Protein AF-A0A2V1B9N5-F1 (afdb_monomer)

Foldseek 3Di:
DLDPPDPDDVLVVVVVVLVPPVVVDVDDQLAAEQEDEESSLLVLLVLCLDQVSVVRHQAYEYELYQNDAPDDPPLPLVPGDDRRRHVDDHHYDYHYDCPDPPRHPVSRDDSD

Solvent-accessible surface area (backbone atoms only — not comparable to full-atom values): 6709 Å² total; per-residue (Å²): 89,45,60,93,89,66,92,64,61,52,56,59,55,51,51,51,48,71,62,49,50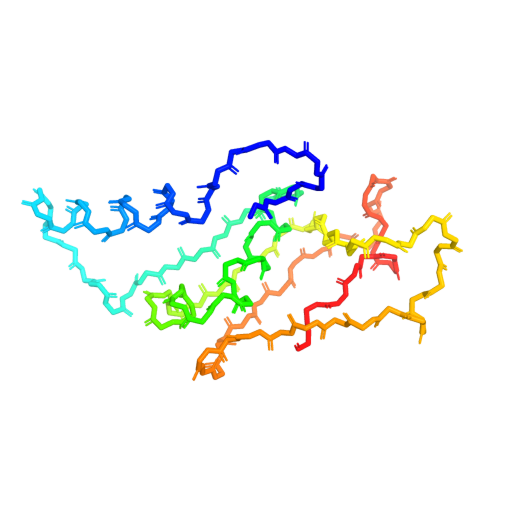,59,78,79,40,99,62,66,69,80,73,32,74,42,67,26,54,34,52,42,6,13,27,33,50,46,42,50,30,28,46,66,46,26,72,54,39,52,35,36,38,26,28,52,36,42,52,80,68,91,90,62,95,74,81,54,75,91,76,60,85,81,82,69,44,38,69,52,94,63,55,71,50,80,45,70,56,81,87,32,87,87,62,42,54,92,71,44,57,81,92,123

Sequence (112 aa):
QGIPGADRNDILFTQDILTSLPTTYALDTTRIFATGISRGGGFCGALACDPLMSTKIAAFVPVSGAFYVKNDTKCRPETINITFKAARQVPVIKIHGGEHHTIDYEREGRIR

pLDDT: mean 85.72, std 13.94, range [48.16, 98.06]

Secondary structure (DSSP, 8-state):
--STT----HHHHHHHHHHHHHHHS---TTS-EEEEETHHHHHHHHHHTSTTHHHH-SEEEEES-----TT-SS--GGG-------SS---B--B--TT-SSS-TTTSPP--

Mean predicted aligned error: 5.81 Å

Radius of gyration: 14.69 Å; Cα contacts (8 Å, |Δi|>4): 179; chains: 1; bounding box: 41×27×36 Å

Structure (mmCIF, N/CA/C/O backbone):
data_AF-A0A2V1B9N5-F1
#
_entry.id   AF-A0A2V1B9N5-F1
#
loop_
_atom_site.group_PDB
_atom_site.id
_atom_site.type_symbol
_atom_site.label_atom_id
_atom_site.label_alt_id
_atom_site.label_comp_id
_atom_site.label_asym_id
_atom_site.label_entity_id
_atom_site.label_seq_id
_atom_site.pdbx_PDB_ins_code
_atom_site.Cartn_x
_atom_site.Cartn_y
_atom_site.Cartn_z
_atom_site.occupancy
_atom_site.B_iso_or_equiv
_atom_site.auth_seq_id
_atom_site.auth_comp_id
_atom_site.auth_asym_id
_atom_site.auth_atom_id
_atom_site.pdbx_PDB_model_num
ATOM 1 N N . GLN A 1 1 ? 8.133 5.831 0.543 1.00 59.53 1 GLN A N 1
ATOM 2 C CA . GLN A 1 1 ? 8.050 6.508 -0.767 1.00 59.53 1 GLN A CA 1
ATOM 3 C C . GLN A 1 1 ? 7.955 5.463 -1.857 1.00 59.53 1 GLN A C 1
ATOM 5 O O . GLN A 1 1 ? 8.513 4.384 -1.680 1.00 59.53 1 GLN A O 1
ATOM 10 N N . GLY A 1 2 ? 7.277 5.776 -2.958 1.00 56.88 2 GLY A N 1
ATOM 11 C CA . GLY A 1 2 ? 7.133 4.862 -4.095 1.00 56.88 2 GLY A CA 1
ATOM 12 C C . GLY A 1 2 ? 8.227 4.967 -5.163 1.00 56.88 2 GLY A C 1
ATOM 13 O O . GLY A 1 2 ? 8.203 4.160 -6.075 1.00 56.88 2 GLY A O 1
ATOM 14 N N . ILE A 1 3 ? 9.154 5.936 -5.098 1.00 65.12 3 ILE A N 1
ATOM 15 C CA . ILE A 1 3 ? 10.197 6.177 -6.119 1.00 65.12 3 ILE A CA 1
ATOM 16 C C . ILE A 1 3 ? 11.557 6.414 -5.430 1.00 65.12 3 ILE A C 1
ATOM 18 O O . ILE A 1 3 ? 11.616 7.211 -4.492 1.00 65.12 3 ILE A O 1
ATOM 22 N N . PRO A 1 4 ? 12.665 5.784 -5.867 1.00 63.00 4 PRO A N 1
ATOM 23 C CA . PRO A 1 4 ? 14.001 6.086 -5.349 1.00 63.00 4 PRO A CA 1
ATOM 24 C C . PRO A 1 4 ? 14.448 7.525 -5.668 1.00 63.00 4 PRO A C 1
ATOM 26 O O . PRO A 1 4 ? 14.381 7.951 -6.816 1.00 63.00 4 PRO A O 1
ATOM 29 N N . GLY A 1 5 ? 14.957 8.254 -4.668 1.00 65.56 5 GLY A N 1
ATOM 30 C CA . GLY A 1 5 ? 15.571 9.580 -4.851 1.00 65.56 5 GLY A CA 1
ATOM 31 C C . GLY A 1 5 ? 14.641 10.786 -4.669 1.00 65.56 5 GLY A C 1
ATOM 32 O O . GLY A 1 5 ? 15.110 11.914 -4.777 1.00 65.56 5 GLY A O 1
ATOM 33 N N . ALA A 1 6 ? 13.357 10.579 -4.363 1.00 68.50 6 ALA A N 1
ATOM 34 C CA . ALA A 1 6 ? 12.471 11.666 -3.948 1.00 68.50 6 ALA A CA 1
ATOM 35 C C . ALA A 1 6 ? 12.730 12.065 -2.473 1.00 68.50 6 ALA A C 1
ATOM 37 O O . ALA A 1 6 ? 13.120 11.237 -1.649 1.00 68.50 6 ALA A O 1
ATOM 38 N N . ASP A 1 7 ? 12.525 13.339 -2.117 1.00 75.75 7 ASP A N 1
ATOM 39 C CA . ASP A 1 7 ? 12.711 13.829 -0.734 1.00 75.75 7 ASP A CA 1
ATOM 40 C C . ASP A 1 7 ? 11.437 13.737 0.132 1.00 75.75 7 ASP A C 1
ATOM 42 O O . ASP A 1 7 ? 11.476 13.946 1.343 1.00 75.75 7 ASP A O 1
ATOM 46 N N . ARG A 1 8 ? 10.300 13.388 -0.480 1.00 82.00 8 ARG A N 1
ATOM 47 C CA . ARG A 1 8 ? 8.971 13.491 0.137 1.00 82.00 8 ARG A CA 1
ATOM 48 C C . ARG A 1 8 ? 8.591 12.224 0.873 1.00 82.00 8 ARG A C 1
ATOM 50 O O . ARG A 1 8 ? 8.685 11.144 0.310 1.00 82.00 8 ARG A O 1
ATOM 57 N N . ASN A 1 9 ? 8.088 12.313 2.101 1.00 89.44 9 ASN A N 1
ATOM 58 C CA . ASN A 1 9 ? 7.663 11.129 2.851 1.00 89.44 9 ASN A CA 1
ATOM 59 C C . ASN A 1 9 ? 6.195 10.744 2.576 1.00 89.44 9 ASN A C 1
ATOM 61 O O . ASN A 1 9 ? 5.307 11.026 3.377 1.00 89.44 9 ASN A O 1
ATOM 65 N N . ASP A 1 10 ? 5.947 10.050 1.460 1.00 91.94 10 ASP A N 1
ATOM 66 C CA . ASP A 1 10 ? 4.584 9.637 1.068 1.00 91.94 10 ASP A CA 1
ATOM 67 C C . ASP A 1 10 ? 3.909 8.680 2.073 1.00 91.94 10 ASP A C 1
ATOM 69 O O . ASP A 1 10 ? 2.682 8.635 2.159 1.00 91.94 10 ASP A O 1
ATOM 73 N N . ILE A 1 11 ? 4.695 7.908 2.841 1.00 93.00 11 ILE A N 1
ATOM 74 C CA . ILE A 1 11 ? 4.159 6.991 3.863 1.00 93.00 11 ILE A CA 1
ATOM 75 C C . ILE A 1 11 ? 3.572 7.804 5.016 1.00 93.00 11 ILE A C 1
ATOM 77 O O . ILE A 1 11 ? 2.428 7.566 5.396 1.00 93.00 11 ILE A O 1
ATOM 81 N N . LEU A 1 12 ? 4.320 8.794 5.517 1.00 94.31 12 LEU A N 1
ATOM 82 C CA . LEU A 1 12 ? 3.836 9.699 6.561 1.00 94.31 12 LEU A CA 1
ATOM 83 C C . LEU A 1 12 ? 2.601 10.474 6.091 1.00 94.31 12 LEU A C 1
ATOM 85 O O . LEU A 1 12 ? 1.597 10.504 6.788 1.00 94.31 12 LEU A O 1
ATOM 89 N N . PHE A 1 13 ? 2.624 11.005 4.869 1.00 95.62 13 PHE A N 1
ATOM 90 C CA . PHE A 1 13 ? 1.460 11.693 4.313 1.00 95.62 13 PHE A CA 1
ATOM 91 C C . PHE A 1 13 ? 0.210 10.793 4.264 1.00 95.62 13 PHE A C 1
ATOM 93 O O . PHE A 1 13 ? -0.879 11.199 4.665 1.00 95.62 13 PHE A O 1
ATOM 100 N N . THR A 1 14 ? 0.365 9.540 3.825 1.00 96.81 14 THR A N 1
ATOM 101 C CA . THR A 1 14 ? -0.738 8.565 3.802 1.00 96.81 14 THR A CA 1
ATOM 102 C C . THR A 1 14 ? -1.223 8.245 5.216 1.00 96.81 14 THR A C 1
ATOM 104 O O . THR A 1 14 ? -2.426 8.183 5.464 1.00 96.81 14 THR A O 1
ATOM 107 N N . GLN A 1 15 ? -0.300 8.086 6.165 1.00 96.56 15 GLN A N 1
ATOM 108 C CA . GLN A 1 15 ? -0.620 7.895 7.575 1.00 96.56 15 GLN A CA 1
ATOM 109 C C . GLN A 1 15 ? -1.452 9.052 8.141 1.00 96.56 15 GLN A C 1
ATOM 111 O O . GLN A 1 15 ? -2.412 8.801 8.877 1.00 96.56 15 GLN A O 1
ATOM 116 N N . ASP A 1 16 ? -1.091 10.289 7.817 1.00 97.38 16 ASP A N 1
ATOM 117 C CA . ASP A 1 16 ? -1.777 11.490 8.292 1.00 97.38 16 ASP A CA 1
ATOM 118 C C . ASP A 1 16 ? -3.198 11.574 7.720 1.00 97.38 16 ASP A C 1
ATOM 120 O O . ASP A 1 16 ? -4.144 11.898 8.441 1.00 97.38 16 ASP A O 1
ATOM 124 N N . ILE A 1 17 ? -3.397 11.169 6.462 1.00 97.00 17 ILE A N 1
ATOM 125 C CA . ILE A 1 17 ? -4.737 11.021 5.873 1.00 97.00 17 ILE A CA 1
ATOM 126 C C . ILE A 1 17 ? -5.553 9.966 6.631 1.00 97.00 17 ILE A C 1
ATOM 128 O O . ILE A 1 17 ? -6.671 10.250 7.060 1.00 97.00 17 ILE A O 1
ATOM 132 N N . LEU A 1 18 ? -5.002 8.766 6.850 1.00 96.88 18 LEU A N 1
ATOM 133 C CA . LEU A 1 18 ? -5.709 7.691 7.566 1.00 96.88 18 LEU A CA 1
ATOM 134 C C . LEU A 1 18 ? -6.024 8.050 9.026 1.00 96.88 18 LEU A C 1
ATOM 136 O O . LEU A 1 18 ? -6.929 7.471 9.618 1.00 96.88 18 LEU A O 1
ATOM 140 N N . THR A 1 19 ? -5.280 8.993 9.604 1.00 96.25 19 THR A N 1
ATOM 141 C CA . THR A 1 19 ? -5.499 9.489 10.968 1.00 96.25 19 THR A CA 1
ATOM 142 C C . THR A 1 19 ? -6.513 10.634 11.001 1.00 96.25 19 THR A C 1
ATOM 144 O O . THR A 1 19 ? -7.295 10.724 11.943 1.00 96.25 19 THR A O 1
ATOM 147 N N . SER A 1 20 ? -6.533 11.493 9.979 1.00 97.56 20 SER A N 1
ATOM 148 C CA . SER A 1 20 ? -7.411 12.668 9.930 1.00 97.56 20 SER A CA 1
ATOM 149 C C . SER A 1 20 ? -8.821 12.358 9.430 1.00 97.56 20 SER A 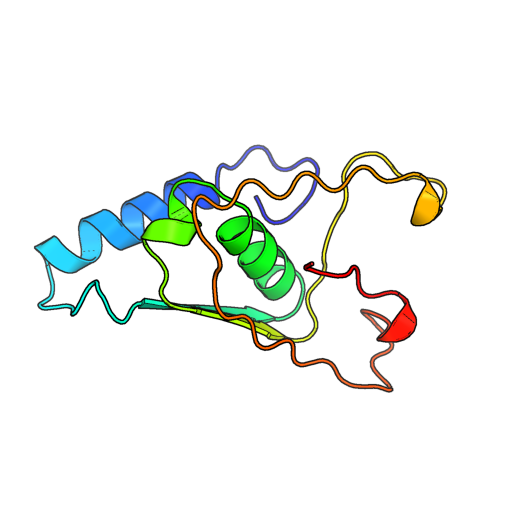C 1
ATOM 151 O O . SER A 1 20 ? -9.783 12.875 9.987 1.00 97.56 20 SER A O 1
ATOM 153 N N . LEU A 1 21 ? -8.998 11.491 8.429 1.00 97.00 21 LEU A N 1
ATOM 154 C CA . LEU A 1 21 ? -10.332 11.221 7.878 1.00 97.00 21 LEU A CA 1
ATOM 155 C C . LEU A 1 21 ? -11.348 10.700 8.916 1.00 97.00 21 LEU A C 1
ATOM 157 O O . LEU A 1 21 ? -12.478 11.192 8.898 1.00 97.00 21 LEU A O 1
ATOM 161 N N . PRO A 1 22 ? -10.994 9.793 9.852 1.00 96.12 22 PRO A N 1
ATOM 162 C CA . PRO A 1 22 ? -11.930 9.326 10.878 1.00 96.12 22 PRO A CA 1
ATOM 163 C C . PRO A 1 22 ? -12.393 10.407 11.866 1.00 96.12 22 PRO A C 1
ATOM 165 O O . PRO A 1 22 ? -13.392 10.209 12.550 1.00 96.12 22 PRO A O 1
ATOM 168 N N . THR A 1 23 ? -11.692 11.545 11.970 1.00 96.69 23 THR A N 1
ATOM 169 C CA . THR A 1 23 ? -12.131 12.661 12.832 1.00 96.69 23 THR A CA 1
ATOM 170 C C . THR A 1 23 ? -13.233 13.494 12.181 1.00 96.69 23 THR A C 1
ATOM 172 O O . THR A 1 23 ? -13.955 14.207 12.871 1.00 96.69 23 THR A O 1
ATOM 175 N N . THR A 1 24 ? -13.361 13.402 10.854 1.00 97.56 24 THR A N 1
ATOM 176 C CA . THR A 1 24 ? -14.323 14.168 10.049 1.00 97.56 24 THR A CA 1
ATOM 177 C C . THR A 1 24 ? -15.474 13.292 9.552 1.00 97.56 24 THR A C 1
ATOM 179 O O . THR A 1 24 ? -16.602 13.760 9.424 1.00 97.56 24 THR A O 1
ATOM 182 N N . TYR A 1 25 ? -15.204 12.013 9.288 1.00 97.12 25 TYR A N 1
ATOM 183 C CA . TYR A 1 25 ? -16.150 11.066 8.709 1.00 97.12 25 TYR A CA 1
ATOM 184 C C . TYR A 1 25 ? -16.246 9.797 9.555 1.00 97.12 25 TYR A C 1
ATOM 186 O O . TYR A 1 25 ? -15.246 9.298 10.067 1.00 97.12 25 TYR A O 1
ATOM 194 N N . ALA A 1 26 ? -17.446 9.219 9.639 1.00 96.88 26 ALA A N 1
ATOM 195 C CA . ALA A 1 26 ? -17.649 7.910 10.249 1.00 96.88 26 ALA A CA 1
ATOM 196 C C . ALA A 1 26 ? -17.127 6.810 9.309 1.00 96.88 26 ALA A C 1
ATOM 198 O O . ALA A 1 26 ? -17.837 6.339 8.421 1.00 96.88 26 ALA A O 1
ATOM 199 N N . LEU A 1 27 ? -15.862 6.430 9.487 1.00 96.31 27 LEU A N 1
ATOM 200 C CA . LEU A 1 27 ? -15.204 5.374 8.724 1.00 96.31 27 LEU A CA 1
ATOM 201 C C . LEU A 1 27 ? -15.004 4.133 9.587 1.00 96.31 27 LEU A C 1
ATOM 203 O O . LEU A 1 27 ? -14.593 4.219 10.742 1.00 96.31 27 LEU A O 1
ATOM 207 N N . ASP A 1 28 ? -15.220 2.966 8.990 1.00 97.12 28 ASP A N 1
ATOM 208 C CA . ASP A 1 28 ? -14.787 1.709 9.582 1.00 97.12 28 ASP A CA 1
ATOM 209 C C . ASP A 1 28 ? -13.289 1.520 9.323 1.00 97.12 28 ASP A C 1
ATOM 211 O O . ASP A 1 28 ? -12.863 1.096 8.245 1.00 97.12 28 ASP A O 1
ATOM 215 N N . THR A 1 29 ? -12.478 1.852 10.324 1.00 96.00 29 THR A N 1
ATOM 216 C CA . THR A 1 29 ? -11.014 1.787 10.234 1.00 96.00 29 THR A CA 1
ATOM 217 C C . THR A 1 29 ? -10.478 0.360 10.122 1.00 96.00 29 THR A C 1
ATOM 219 O O . THR A 1 29 ? -9.315 0.177 9.775 1.00 96.00 29 THR A O 1
ATOM 222 N N . THR A 1 30 ? -11.315 -0.660 10.338 1.00 95.94 30 THR A N 1
ATOM 223 C CA . THR A 1 30 ? -10.944 -2.067 10.129 1.00 95.94 30 THR A CA 1
ATOM 224 C C . THR A 1 30 ? -11.070 -2.505 8.667 1.00 95.94 30 THR A C 1
ATOM 226 O O . THR A 1 30 ? -10.562 -3.562 8.292 1.00 95.94 30 THR A O 1
ATOM 229 N N . ARG A 1 31 ? -11.708 -1.689 7.814 1.00 96.38 31 ARG A N 1
ATOM 230 C CA . ARG A 1 31 ? -11.986 -1.978 6.396 1.00 96.38 31 ARG A CA 1
ATOM 231 C C . ARG A 1 31 ? -11.343 -0.963 5.448 1.00 96.38 31 ARG A C 1
ATOM 233 O O . ARG A 1 31 ? -11.971 -0.474 4.513 1.00 96.38 31 ARG A O 1
ATOM 240 N N . ILE A 1 32 ? -10.067 -0.663 5.678 1.00 97.81 32 ILE A N 1
ATOM 241 C CA . ILE A 1 32 ? -9.258 0.199 4.805 1.00 97.81 32 ILE A CA 1
ATOM 242 C C . ILE A 1 32 ? -8.480 -0.666 3.808 1.00 97.81 32 ILE A C 1
ATOM 244 O O . ILE A 1 32 ? -7.784 -1.595 4.204 1.00 97.81 32 ILE A O 1
ATOM 248 N N . PHE A 1 33 ? -8.543 -0.336 2.519 1.00 97.81 33 PHE A N 1
ATOM 249 C CA . PHE A 1 33 ? -7.855 -1.061 1.446 1.00 97.81 33 PHE A CA 1
ATOM 250 C C . PHE A 1 33 ? -6.963 -0.110 0.650 1.00 97.81 33 PHE A C 1
ATOM 252 O O . PHE A 1 33 ? -7.320 1.052 0.461 1.00 97.81 33 PHE A O 1
ATOM 259 N N . ALA A 1 34 ? -5.824 -0.598 0.158 1.00 98.06 34 ALA A N 1
ATOM 260 C CA . ALA A 1 34 ? -4.916 0.193 -0.673 1.00 98.06 34 ALA A CA 1
ATOM 261 C C . ALA A 1 34 ? -4.754 -0.425 -2.064 1.00 98.06 34 ALA A C 1
ATOM 263 O O . ALA A 1 34 ? -4.466 -1.612 -2.203 1.00 98.06 34 ALA A O 1
ATOM 264 N N . THR A 1 35 ? -4.912 0.391 -3.102 1.00 98.06 35 THR A N 1
ATOM 265 C CA . THR A 1 35 ? -4.690 0.009 -4.500 1.00 98.06 35 THR A CA 1
ATOM 266 C C . THR A 1 35 ? -4.035 1.156 -5.260 1.00 98.06 35 THR A C 1
ATOM 268 O O . THR A 1 35 ? -4.084 2.313 -4.840 1.00 98.06 35 THR A O 1
ATOM 271 N N . GLY A 1 36 ? -3.396 0.834 -6.378 1.00 96.38 36 GLY A N 1
ATOM 272 C CA . GLY A 1 36 ? -2.748 1.808 -7.235 1.00 96.38 36 GLY A CA 1
ATOM 273 C C . GLY A 1 36 ? -2.147 1.149 -8.465 1.00 96.38 36 GLY A C 1
ATOM 274 O O . GLY A 1 36 ? -1.815 -0.037 -8.441 1.00 96.38 36 GLY A O 1
ATOM 275 N N . ILE A 1 37 ? -1.991 1.939 -9.529 1.00 94.12 37 ILE A N 1
ATOM 276 C CA . ILE A 1 37 ? -1.411 1.494 -10.797 1.00 94.12 37 ILE A CA 1
ATOM 277 C C . ILE A 1 37 ? 0.032 1.976 -10.960 1.00 94.12 37 ILE A C 1
ATOM 279 O O . ILE A 1 37 ? 0.370 3.070 -10.498 1.00 94.12 37 ILE A O 1
ATOM 283 N N . SER A 1 38 ? 0.894 1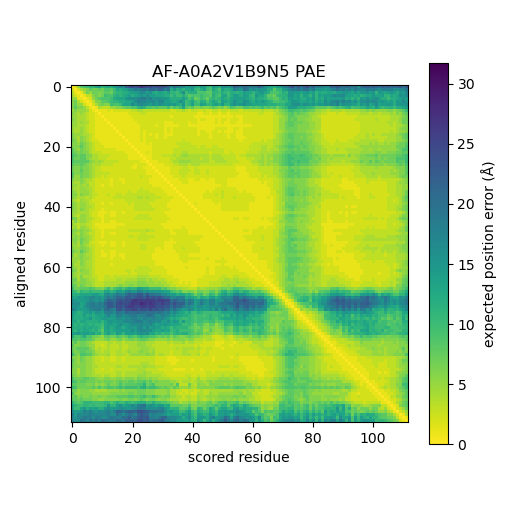.205 -11.632 1.00 92.62 38 SER A N 1
ATOM 284 C CA . SER A 1 38 ? 2.259 1.640 -11.968 1.00 92.62 38 SER A CA 1
ATOM 285 C C . SER A 1 38 ? 3.033 2.033 -10.703 1.00 92.62 38 SER A C 1
ATOM 287 O O . SER A 1 38 ? 3.126 1.248 -9.757 1.00 92.62 38 SER A O 1
ATOM 289 N N . ARG A 1 39 ? 3.550 3.260 -10.614 1.00 90.25 39 ARG A N 1
ATOM 290 C CA . ARG A 1 39 ? 4.209 3.785 -9.404 1.00 90.25 39 ARG A CA 1
ATOM 291 C C . ARG A 1 39 ? 3.312 3.759 -8.166 1.00 90.25 39 ARG A C 1
ATOM 293 O 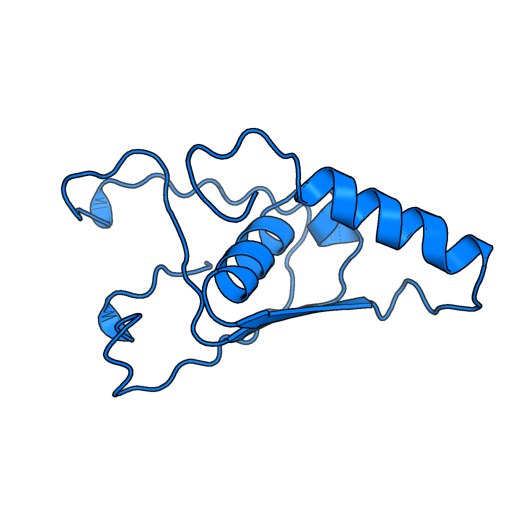O . ARG A 1 39 ? 3.810 3.533 -7.070 1.00 90.25 39 ARG A O 1
ATOM 300 N N . GLY A 1 40 ? 2.000 3.926 -8.332 1.00 93.06 40 GLY A N 1
ATOM 301 C CA . GLY A 1 40 ? 1.028 3.763 -7.250 1.00 93.06 40 GLY A CA 1
ATOM 302 C C . GLY A 1 40 ? 0.901 2.309 -6.786 1.00 93.06 40 GLY A C 1
ATOM 303 O O . GLY A 1 40 ? 0.754 2.058 -5.594 1.00 93.06 40 GLY A O 1
ATOM 304 N N . GLY A 1 41 ? 1.033 1.341 -7.699 1.00 93.19 41 GLY A N 1
ATOM 305 C CA . GLY A 1 41 ? 1.100 -0.083 -7.353 1.00 93.19 41 GLY A CA 1
ATOM 306 C C . GLY A 1 41 ? 2.391 -0.423 -6.606 1.00 93.19 41 GLY A C 1
ATOM 307 O O . GLY A 1 41 ? 2.359 -1.098 -5.579 1.00 93.19 41 GLY A O 1
ATOM 308 N N . GLY A 1 42 ? 3.515 0.150 -7.044 1.00 90.44 42 GLY A N 1
ATOM 309 C CA . GLY A 1 42 ? 4.779 0.104 -6.305 1.00 90.44 42 GLY A CA 1
ATOM 310 C C . 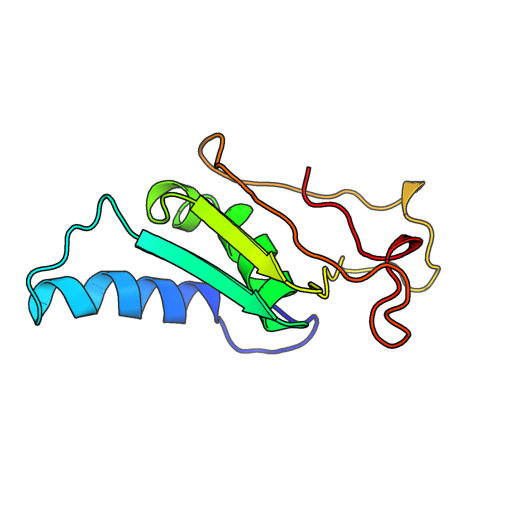GLY A 1 42 ? 4.656 0.690 -4.897 1.00 90.44 42 GLY A C 1
ATOM 311 O O . GLY A 1 42 ? 5.111 0.095 -3.921 1.00 90.44 42 GLY A O 1
ATOM 312 N N . PHE A 1 43 ? 3.966 1.826 -4.773 1.00 92.62 43 PHE A N 1
ATOM 313 C CA . PHE A 1 43 ? 3.696 2.455 -3.485 1.00 92.62 43 PHE A CA 1
ATOM 314 C C . PHE A 1 43 ? 2.776 1.613 -2.588 1.00 92.62 43 PHE A C 1
ATOM 316 O O . PHE A 1 43 ? 3.029 1.534 -1.390 1.00 92.62 43 PHE A O 1
ATOM 323 N N . CYS A 1 44 ? 1.789 0.900 -3.145 1.00 94.50 44 CYS A N 1
ATOM 324 C CA . CYS A 1 44 ? 1.017 -0.094 -2.387 1.00 94.50 44 CYS A CA 1
ATOM 325 C C . CYS A 1 44 ? 1.920 -1.183 -1.802 1.00 94.50 44 CYS A C 1
ATOM 327 O O . CYS A 1 44 ? 1.743 -1.557 -0.646 1.00 94.50 44 CYS A O 1
ATOM 329 N N . GLY A 1 45 ? 2.918 -1.644 -2.562 1.00 91.38 45 GLY A N 1
ATOM 330 C CA . GLY A 1 45 ? 3.955 -2.538 -2.045 1.00 91.38 45 GLY A CA 1
ATOM 331 C C . GLY A 1 45 ? 4.730 -1.913 -0.884 1.00 91.38 45 GLY A C 1
ATOM 332 O O . GLY A 1 45 ? 4.880 -2.539 0.156 1.00 91.38 45 GLY A O 1
ATOM 333 N N . ALA A 1 46 ? 5.154 -0.652 -1.010 1.00 90.81 46 ALA A N 1
ATOM 334 C CA . ALA A 1 46 ? 5.855 0.054 0.065 1.00 90.81 46 ALA A CA 1
ATOM 335 C C . ALA A 1 46 ? 5.010 0.197 1.347 1.00 90.81 46 ALA A C 1
ATOM 337 O O . ALA A 1 46 ? 5.543 0.026 2.440 1.00 90.81 46 ALA A O 1
ATOM 338 N N . LEU A 1 47 ? 3.707 0.475 1.222 1.00 94.31 47 LEU A N 1
ATOM 339 C CA . LEU A 1 47 ? 2.774 0.510 2.354 1.00 94.31 47 LEU A CA 1
ATOM 340 C C . LEU A 1 47 ? 2.588 -0.883 2.976 1.00 94.31 47 LEU A C 1
ATOM 342 O O . LEU A 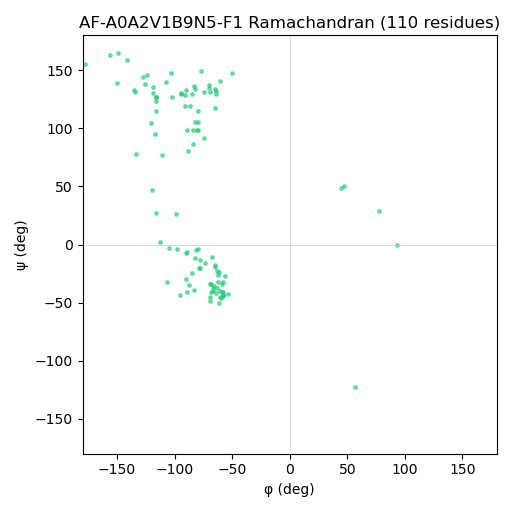1 47 ? 2.549 -1.002 4.197 1.00 94.31 47 LEU A O 1
ATOM 346 N N . ALA A 1 48 ? 2.513 -1.938 2.161 1.00 94.06 48 ALA A N 1
ATOM 347 C CA . ALA A 1 48 ? 2.414 -3.311 2.654 1.00 94.06 48 ALA A CA 1
ATOM 348 C C . ALA A 1 48 ? 3.661 -3.730 3.449 1.00 94.06 48 ALA A C 1
ATOM 350 O O . ALA A 1 48 ? 3.533 -4.407 4.465 1.00 94.06 48 ALA A O 1
ATOM 351 N N . CYS A 1 49 ? 4.850 -3.293 3.021 1.00 91.12 49 CYS A N 1
ATOM 352 C CA . CYS A 1 49 ? 6.123 -3.557 3.693 1.00 91.12 49 CYS A CA 1
ATOM 353 C C . CYS A 1 49 ? 6.336 -2.750 4.982 1.00 91.12 49 CYS A C 1
ATOM 355 O O . CYS A 1 49 ? 7.277 -3.052 5.717 1.00 91.12 49 CYS A O 1
ATOM 357 N N . ASP A 1 50 ? 5.570 -1.685 5.220 1.00 92.94 50 ASP A N 1
ATOM 358 C CA . ASP A 1 50 ? 5.806 -0.769 6.335 1.00 92.94 50 ASP A CA 1
ATOM 359 C C . ASP A 1 50 ? 5.201 -1.318 7.646 1.00 92.94 50 ASP A C 1
ATOM 361 O O . ASP A 1 50 ? 4.050 -1.777 7.659 1.00 92.94 50 ASP A O 1
ATOM 365 N N . PRO A 1 51 ? 5.943 -1.286 8.771 1.00 94.75 51 PRO A N 1
ATOM 366 C CA . PRO A 1 51 ? 5.500 -1.883 10.031 1.00 94.75 51 PRO A CA 1
ATOM 367 C C . PRO A 1 51 ? 4.231 -1.245 10.591 1.00 94.75 51 PRO A C 1
ATOM 369 O O . PRO A 1 51 ? 3.435 -1.938 11.215 1.00 94.75 51 PRO A O 1
ATOM 372 N N . LEU A 1 52 ? 4.009 0.052 10.373 1.00 95.50 52 LEU A N 1
ATOM 373 C CA . LEU A 1 52 ? 2.820 0.728 10.878 1.00 95.50 52 LEU A CA 1
ATOM 374 C C . LEU A 1 52 ? 1.670 0.656 9.875 1.00 95.50 52 LEU A C 1
ATOM 376 O O . LEU A 1 52 ? 0.527 0.442 10.265 1.00 95.50 52 LEU A O 1
ATOM 380 N N . MET A 1 53 ? 1.932 0.819 8.581 1.00 96.56 53 MET A N 1
ATOM 381 C CA . MET A 1 53 ? 0.860 0.790 7.579 1.00 96.56 53 MET A CA 1
ATOM 382 C C . MET A 1 53 ? 0.266 -0.609 7.411 1.00 96.56 53 MET A C 1
ATOM 384 O O . MET A 1 53 ? -0.947 -0.735 7.240 1.00 96.56 53 MET A O 1
ATOM 388 N N . SER A 1 54 ? 1.073 -1.663 7.554 1.00 96.44 54 SER A N 1
ATOM 389 C CA . SER A 1 54 ? 0.586 -3.051 7.541 1.00 96.44 54 SER A CA 1
ATOM 390 C C . SER A 1 54 ? -0.409 -3.367 8.665 1.00 96.44 54 SER A C 1
ATOM 392 O O . SER A 1 54 ? -1.235 -4.266 8.505 1.00 96.44 54 SER A O 1
ATOM 394 N N . THR A 1 55 ? -0.405 -2.627 9.781 1.00 96.38 55 THR A N 1
ATOM 395 C CA . THR A 1 55 ? -1.424 -2.781 10.839 1.00 96.38 55 THR A CA 1
ATOM 396 C C . THR A 1 55 ? -2.689 -1.969 10.576 1.00 96.38 55 THR A C 1
ATOM 398 O O . THR A 1 55 ? -3.753 -2.352 11.053 1.00 96.38 55 THR A O 1
ATOM 401 N N . LYS A 1 56 ? -2.597 -0.884 9.797 1.00 96.81 56 LYS A N 1
ATOM 402 C CA . LYS A 1 56 ? -3.719 0.024 9.504 1.00 96.81 56 LYS A CA 1
ATOM 403 C C . LYS A 1 56 ? -4.528 -0.360 8.267 1.00 96.81 56 LYS A C 1
ATOM 405 O O . LYS A 1 56 ? -5.708 -0.040 8.191 1.00 96.81 56 LYS A O 1
ATOM 410 N N . ILE A 1 57 ? -3.902 -1.000 7.283 1.00 97.94 57 ILE A N 1
ATOM 411 C CA . ILE A 1 57 ? -4.540 -1.352 6.010 1.00 97.94 57 ILE A CA 1
ATOM 412 C C . ILE A 1 57 ? -4.891 -2.838 6.034 1.00 97.94 57 ILE A C 1
ATOM 414 O O . ILE A 1 57 ? -4.039 -3.684 6.311 1.00 97.94 57 ILE A O 1
ATOM 418 N N . ALA A 1 58 ? -6.151 -3.158 5.749 1.00 97.88 58 ALA A N 1
ATOM 419 C CA . ALA A 1 58 ? -6.697 -4.504 5.802 1.00 97.88 58 ALA A CA 1
ATOM 420 C C . ALA A 1 58 ? -6.125 -5.401 4.697 1.00 97.88 58 ALA A C 1
ATOM 422 O O . ALA A 1 58 ? -5.717 -6.520 5.008 1.00 97.88 58 ALA A O 1
ATOM 423 N N . ALA A 1 59 ? -6.054 -4.909 3.451 1.00 97.75 59 ALA A N 1
ATOM 424 C CA . ALA A 1 59 ? -5.485 -5.619 2.301 1.00 97.75 59 ALA A CA 1
ATOM 425 C C . ALA A 1 59 ? -4.996 -4.672 1.186 1.00 97.75 59 ALA A C 1
ATOM 427 O O . ALA A 1 59 ? -5.382 -3.500 1.125 1.00 97.75 59 ALA A O 1
ATOM 428 N N . PHE A 1 60 ? -4.161 -5.206 0.288 1.00 97.62 60 PHE A N 1
ATOM 429 C CA . PHE A 1 60 ? -3.479 -4.453 -0.768 1.00 97.62 60 PHE A CA 1
ATOM 430 C C . PHE A 1 60 ? -3.729 -5.054 -2.155 1.00 97.62 60 PHE A C 1
ATOM 432 O O . PHE A 1 60 ? -3.664 -6.270 -2.333 1.00 97.62 60 PHE A O 1
ATOM 439 N N . VAL A 1 61 ? -3.967 -4.203 -3.154 1.00 97.38 61 VAL A N 1
ATOM 440 C CA . VAL A 1 61 ? -4.207 -4.619 -4.544 1.00 97.38 61 VAL A CA 1
ATOM 441 C C . VAL A 1 61 ? -3.385 -3.766 -5.516 1.00 97.38 61 VAL A C 1
ATOM 443 O O . VAL A 1 61 ? -3.913 -2.821 -6.106 1.00 97.38 61 VAL A O 1
ATOM 446 N N . PRO A 1 62 ? -2.075 -4.013 -5.669 1.00 95.56 62 PRO A N 1
ATOM 447 C CA . PRO A 1 62 ? -1.285 -3.337 -6.691 1.00 95.56 62 PRO A CA 1
ATOM 448 C C . PRO A 1 62 ? -1.670 -3.810 -8.100 1.00 95.56 62 PRO A C 1
ATOM 450 O O . PRO A 1 62 ? -1.819 -5.008 -8.353 1.00 95.56 62 PRO A O 1
ATOM 453 N N . VAL A 1 63 ? -1.772 -2.858 -9.028 1.00 95.88 63 VAL A N 1
ATOM 454 C CA . VAL A 1 63 ? -2.060 -3.100 -10.446 1.00 95.88 63 VAL A CA 1
ATOM 455 C C . VAL A 1 63 ? -0.865 -2.650 -11.281 1.00 95.88 63 VAL A C 1
ATOM 457 O O . VAL A 1 63 ? -0.447 -1.498 -11.195 1.00 95.88 63 VAL A O 1
ATOM 460 N N . SER A 1 64 ? -0.289 -3.536 -12.085 1.00 93.69 64 SER A N 1
ATOM 461 C CA . SER A 1 64 ? 0.884 -3.243 -12.920 1.00 93.69 64 SER A CA 1
ATOM 462 C C . SER A 1 64 ? 1.981 -2.465 -12.172 1.00 93.69 64 SER A C 1
ATOM 464 O O . SER A 1 64 ? 2.406 -1.400 -12.617 1.00 93.69 64 SER A O 1
ATOM 466 N N . GLY A 1 65 ? 2.346 -2.918 -10.971 1.00 90.38 65 GLY A N 1
ATOM 467 C CA . GLY A 1 65 ? 3.100 -2.153 -9.984 1.00 90.38 65 GLY A CA 1
ATOM 468 C C . GLY A 1 65 ? 4.584 -2.004 -10.319 1.00 90.38 65 GLY A C 1
ATOM 469 O O . GLY A 1 65 ? 5.288 -2.972 -10.576 1.00 90.38 65 GLY A O 1
ATOM 470 N N . ALA A 1 66 ? 5.108 -0.782 -10.240 1.00 87.38 66 ALA A N 1
ATOM 471 C CA . ALA A 1 66 ? 6.541 -0.527 -10.372 1.00 87.38 66 ALA A CA 1
ATOM 472 C C . ALA A 1 66 ? 7.248 -0.737 -9.020 1.00 87.38 66 ALA A C 1
ATOM 474 O O . ALA A 1 66 ? 7.413 0.201 -8.239 1.00 87.38 66 ALA A O 1
ATOM 475 N N . PHE A 1 67 ? 7.638 -1.976 -8.714 1.00 84.06 67 PHE A N 1
ATOM 476 C CA . PHE A 1 67 ? 8.348 -2.303 -7.473 1.00 84.06 67 PHE A CA 1
ATOM 477 C C . PHE A 1 67 ? 9.836 -1.978 -7.587 1.00 84.06 67 PHE A C 1
ATOM 479 O O . PHE A 1 67 ? 10.619 -2.748 -8.140 1.00 84.06 67 PHE A O 1
ATOM 486 N N . TYR A 1 68 ? 10.230 -0.824 -7.053 1.00 74.62 68 TYR A N 1
ATOM 487 C CA . TYR A 1 68 ? 11.627 -0.409 -7.042 1.00 74.62 68 TYR A CA 1
ATOM 488 C C . TYR A 1 68 ? 12.386 -1.025 -5.872 1.00 74.62 68 TYR A C 1
ATOM 490 O O . TYR A 1 68 ? 11.941 -0.979 -4.725 1.00 74.62 68 TYR A O 1
ATOM 498 N N . VAL A 1 69 ? 13.589 -1.508 -6.156 1.00 68.19 69 VAL A N 1
ATOM 499 C CA . VAL A 1 69 ? 14.551 -1.959 -5.152 1.00 68.19 69 VAL A CA 1
ATOM 500 C C . VAL A 1 69 ? 15.776 -1.060 -5.222 1.00 68.19 69 VAL A C 1
ATOM 502 O O . VAL A 1 69 ? 16.315 -0.785 -6.292 1.00 68.19 69 VAL A O 1
ATOM 505 N N . LYS A 1 70 ? 16.157 -0.500 -4.072 1.00 60.16 70 LYS A N 1
ATOM 506 C CA . LYS A 1 70 ? 17.251 0.468 -3.979 1.00 60.16 70 LYS A CA 1
ATOM 507 C C . LYS A 1 70 ? 18.576 -0.265 -4.240 1.00 60.16 70 LYS A C 1
ATOM 509 O O . LYS A 1 70 ? 18.808 -1.304 -3.635 1.00 60.16 70 LYS A O 1
ATOM 514 N N . ASN A 1 71 ? 19.444 0.321 -5.068 1.00 54.75 71 ASN A N 1
ATOM 515 C CA . ASN A 1 71 ? 20.837 -0.093 -5.317 1.00 54.75 71 ASN A CA 1
ATOM 516 C C . ASN A 1 71 ? 21.116 -1.297 -6.234 1.00 54.75 71 ASN A C 1
ATOM 518 O O . ASN A 1 71 ? 22.187 -1.886 -6.111 1.00 54.75 71 ASN A O 1
ATOM 522 N N . ASP A 1 72 ? 20.271 -1.609 -7.215 1.00 54.69 72 ASP A N 1
ATOM 523 C CA . ASP A 1 72 ? 20.702 -2.521 -8.282 1.00 54.69 72 ASP A CA 1
ATOM 524 C C . ASP A 1 72 ? 20.710 -1.838 -9.653 1.00 54.69 72 ASP A C 1
ATOM 526 O O . ASP A 1 72 ? 19.698 -1.746 -10.342 1.00 54.69 72 ASP A O 1
ATOM 530 N N . THR A 1 73 ? 21.879 -1.332 -10.049 1.00 52.44 73 THR A N 1
ATOM 531 C CA . THR A 1 73 ? 22.137 -0.845 -11.414 1.00 52.44 73 THR A CA 1
ATOM 532 C C . THR A 1 73 ? 22.430 -1.978 -12.400 1.00 52.44 73 THR A C 1
ATOM 534 O O . THR A 1 73 ? 22.622 -1.711 -13.584 1.00 52.44 73 THR A O 1
ATOM 537 N N . LYS A 1 74 ? 22.494 -3.236 -11.942 1.00 57.69 74 LYS A N 1
ATOM 538 C CA . LYS A 1 74 ? 22.912 -4.397 -12.738 1.00 57.69 74 LYS A CA 1
ATOM 539 C C . LYS A 1 74 ? 21.789 -5.404 -13.016 1.00 57.69 74 LYS A C 1
ATOM 541 O O . LYS A 1 74 ? 22.078 -6.389 -13.691 1.00 57.69 74 LYS A O 1
ATOM 546 N N . CYS A 1 75 ? 20.548 -5.158 -12.578 1.00 60.22 75 CYS A N 1
ATOM 547 C CA . CYS A 1 75 ? 19.394 -6.052 -12.774 1.00 60.22 75 CYS A CA 1
ATOM 548 C C . CYS A 1 75 ? 19.715 -7.520 -12.427 1.00 60.22 75 CYS A C 1
ATOM 550 O O . CYS A 1 75 ? 19.478 -8.425 -13.226 1.00 60.22 75 CYS A O 1
ATOM 552 N N . ARG A 1 76 ? 20.282 -7.743 -11.243 1.00 67.50 76 ARG A N 1
ATOM 553 C CA . ARG A 1 76 ? 20.631 -9.043 -10.661 1.00 67.50 76 ARG A CA 1
ATOM 554 C C . ARG A 1 76 ? 19.724 -9.326 -9.461 1.00 67.50 76 ARG A C 1
ATOM 556 O O . ARG A 1 76 ? 20.157 -9.154 -8.315 1.00 67.50 76 ARG A O 1
ATOM 563 N N . PRO A 1 77 ? 18.464 -9.735 -9.694 1.00 64.19 77 PRO A N 1
ATOM 564 C CA . PRO A 1 77 ? 17.464 -9.908 -8.640 1.00 64.19 77 PRO A CA 1
ATOM 565 C C . PRO A 1 77 ? 17.905 -10.864 -7.522 1.00 64.19 77 PRO A C 1
ATOM 567 O O . PRO A 1 77 ? 17.494 -10.692 -6.378 1.00 64.19 77 PRO A O 1
ATOM 570 N N . GLU A 1 78 ? 18.784 -11.824 -7.813 1.00 69.31 78 GLU A N 1
ATOM 571 C CA . GLU A 1 78 ? 19.384 -12.746 -6.844 1.00 69.31 78 GLU A CA 1
ATOM 572 C C . GLU A 1 78 ? 20.288 -12.068 -5.802 1.00 69.31 78 GLU A C 1
ATOM 574 O O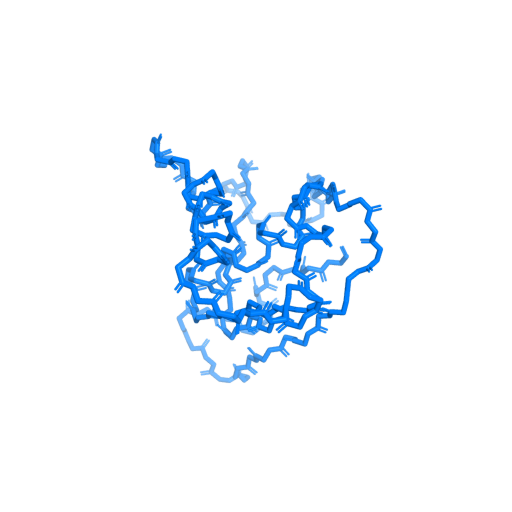 . GLU A 1 78 ? 20.552 -12.641 -4.748 1.00 69.31 78 GLU A O 1
ATOM 579 N N . THR A 1 79 ? 20.757 -10.850 -6.075 1.00 69.00 79 THR A N 1
ATOM 580 C CA . THR A 1 79 ? 21.664 -10.096 -5.192 1.00 69.00 79 THR A CA 1
ATOM 581 C C . THR A 1 79 ? 20.946 -9.074 -4.311 1.00 69.00 79 THR A C 1
ATOM 583 O O . THR A 1 79 ? 21.570 -8.433 -3.464 1.00 69.00 79 THR A O 1
ATOM 586 N N . ILE A 1 80 ? 19.632 -8.914 -4.488 1.00 68.88 80 ILE A N 1
ATOM 587 C CA . ILE A 1 80 ? 18.855 -7.870 -3.828 1.00 68.88 80 ILE A CA 1
ATOM 588 C C . ILE A 1 80 ? 18.303 -8.383 -2.498 1.00 68.88 80 ILE A C 1
ATOM 590 O O . ILE A 1 80 ? 17.487 -9.303 -2.454 1.00 68.88 80 ILE A O 1
ATOM 594 N N . ASN A 1 81 ? 18.689 -7.731 -1.401 1.00 68.88 81 ASN A N 1
ATOM 595 C CA . ASN A 1 81 ? 18.100 -8.003 -0.095 1.00 68.88 81 ASN A CA 1
ATOM 596 C C . ASN A 1 81 ? 16.793 -7.211 0.071 1.00 68.88 81 ASN A C 1
ATOM 598 O O . ASN A 1 81 ? 16.803 -6.016 0.378 1.00 68.88 81 ASN A O 1
ATOM 602 N N . ILE A 1 82 ? 15.658 -7.871 -0.163 1.00 69.12 82 ILE A N 1
ATOM 603 C CA . ILE A 1 82 ? 14.333 -7.278 0.037 1.00 69.12 82 ILE A CA 1
ATOM 604 C C . ILE A 1 82 ? 14.010 -7.329 1.530 1.00 69.12 82 ILE A C 1
ATOM 606 O O . ILE A 1 82 ? 13.694 -8.381 2.077 1.00 69.12 82 ILE A O 1
ATOM 610 N N . THR A 1 83 ? 14.079 -6.183 2.206 1.00 68.75 83 THR A N 1
ATOM 611 C CA . THR A 1 83 ? 13.654 -6.092 3.607 1.00 68.75 83 THR A CA 1
ATOM 612 C C . THR A 1 83 ? 12.168 -5.752 3.675 1.00 68.75 83 THR A C 1
ATOM 614 O O . THR A 1 83 ? 11.783 -4.589 3.562 1.00 68.75 83 THR A O 1
ATOM 617 N N . PHE A 1 84 ? 11.337 -6.773 3.873 1.00 80.56 84 PHE A N 1
ATOM 618 C CA . PHE A 1 84 ? 9.914 -6.626 4.170 1.00 80.56 84 PHE A C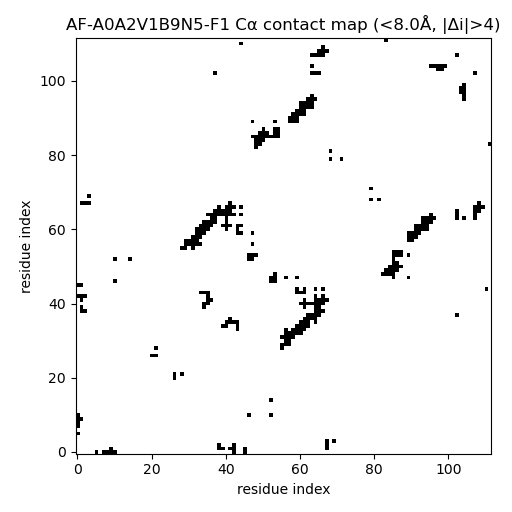A 1
ATOM 619 C C . PHE A 1 84 ? 9.739 -6.461 5.685 1.00 80.56 84 PHE A C 1
ATOM 621 O O . PHE A 1 84 ? 10.157 -7.329 6.448 1.00 80.56 84 PHE A O 1
ATOM 628 N N . LYS A 1 85 ? 9.180 -5.335 6.143 1.00 88.19 85 LYS A N 1
ATOM 629 C CA . LYS A 1 85 ? 9.067 -5.001 7.576 1.00 88.19 85 LYS A CA 1
ATOM 630 C C . LYS A 1 85 ? 7.620 -4.914 8.056 1.00 88.19 85 LYS A C 1
ATOM 632 O O . LYS A 1 85 ? 7.347 -4.194 9.011 1.00 88.19 85 LYS A O 1
ATOM 637 N N . ALA A 1 86 ? 6.693 -5.624 7.418 1.00 91.38 86 ALA A N 1
ATOM 638 C CA . ALA A 1 86 ? 5.316 -5.643 7.891 1.00 91.38 86 ALA A CA 1
ATOM 639 C C . ALA A 1 86 ? 5.240 -6.200 9.319 1.00 91.38 86 ALA A C 1
ATOM 641 O O . ALA A 1 86 ? 5.912 -7.176 9.653 1.00 91.38 86 ALA A O 1
ATOM 642 N N . ALA A 1 87 ? 4.383 -5.611 10.150 1.00 95.12 87 ALA A N 1
ATOM 643 C CA . ALA A 1 87 ? 4.157 -6.079 11.515 1.00 95.12 87 ALA A CA 1
ATOM 644 C C . ALA A 1 87 ? 3.250 -7.321 11.577 1.00 95.12 87 ALA A C 1
ATOM 646 O O . ALA A 1 87 ? 3.155 -7.965 12.619 1.00 95.12 87 ALA A O 1
ATOM 647 N N . ARG A 1 88 ? 2.568 -7.658 10.475 1.00 93.75 88 ARG A N 1
ATOM 648 C CA . ARG A 1 88 ? 1.707 -8.839 10.348 1.00 93.75 88 ARG A CA 1
ATOM 649 C C . ARG A 1 88 ? 1.690 -9.356 8.914 1.00 93.75 88 ARG A C 1
ATOM 651 O O . ARG A 1 88 ? 2.013 -8.623 7.982 1.00 93.75 88 ARG A O 1
ATOM 658 N N . GLN A 1 89 ? 1.213 -10.586 8.731 1.00 92.12 89 GLN A N 1
ATOM 659 C CA . GLN A 1 89 ? 0.813 -11.060 7.408 1.00 92.12 89 GLN A CA 1
ATOM 660 C C . GLN A 1 89 ? -0.373 -10.230 6.902 1.00 92.12 89 GLN A C 1
ATOM 662 O O . GLN A 1 89 ? -1.369 -10.043 7.612 1.00 92.12 89 GLN A O 1
ATOM 667 N N . VAL A 1 90 ? -0.253 -9.720 5.677 1.00 91.50 90 VAL A N 1
ATOM 668 C CA . VAL A 1 90 ? -1.272 -8.898 5.018 1.00 91.50 90 VAL A CA 1
ATOM 669 C C . VAL A 1 90 ? -1.755 -9.592 3.741 1.00 91.50 90 VAL A C 1
ATOM 671 O O . VAL A 1 90 ? -0.930 -10.103 2.985 1.00 91.50 90 VAL A O 1
ATOM 674 N N . PRO A 1 91 ? -3.070 -9.632 3.468 1.00 96.19 91 PRO A N 1
ATOM 675 C CA . PRO A 1 91 ? -3.584 -10.105 2.190 1.00 96.19 91 PRO A CA 1
ATOM 676 C C . PRO A 1 91 ? -3.157 -9.182 1.044 1.00 96.19 91 PRO A C 1
ATOM 678 O O . PRO A 1 91 ? -3.296 -7.957 1.134 1.00 96.19 91 PRO A O 1
ATOM 681 N N . VAL A 1 92 ? -2.681 -9.780 -0.048 1.00 94.88 92 VAL A N 1
ATOM 682 C CA . VAL A 1 92 ? -2.270 -9.066 -1.262 1.00 94.88 92 VAL A CA 1
ATOM 683 C C . VAL A 1 92 ? -2.829 -9.775 -2.495 1.00 94.88 92 VAL A C 1
ATOM 685 O O . VAL A 1 92 ? -2.657 -10.982 -2.643 1.00 94.88 92 VAL A O 1
ATOM 688 N N . ILE A 1 93 ? -3.453 -9.020 -3.402 1.00 95.94 93 ILE A N 1
ATOM 689 C CA . ILE A 1 93 ? -3.822 -9.485 -4.747 1.00 95.94 93 ILE A CA 1
ATOM 690 C C . ILE A 1 93 ? -3.048 -8.651 -5.762 1.00 95.94 93 ILE A C 1
ATOM 692 O O . ILE A 1 93 ? -3.274 -7.452 -5.878 1.00 95.94 93 ILE A O 1
ATOM 696 N N . LYS A 1 94 ? -2.143 -9.271 -6.520 1.00 93.06 94 LYS A N 1
ATOM 697 C CA . LYS A 1 94 ? -1.410 -8.584 -7.589 1.00 93.06 94 LYS A CA 1
ATOM 698 C C . LYS A 1 94 ? -2.111 -8.798 -8.925 1.00 93.06 94 LYS A C 1
ATOM 700 O O . LYS A 1 94 ? -2.374 -9.938 -9.299 1.00 93.06 94 LYS A O 1
ATOM 705 N N . ILE A 1 95 ? -2.364 -7.713 -9.650 1.00 94.75 95 ILE A N 1
ATOM 706 C CA . ILE A 1 95 ? -2.959 -7.750 -10.989 1.00 94.75 95 ILE A CA 1
ATOM 707 C C . ILE A 1 95 ? -1.937 -7.204 -11.981 1.00 94.75 95 ILE A C 1
ATOM 709 O O . ILE A 1 95 ? -1.424 -6.105 -11.789 1.00 94.75 95 ILE A O 1
ATOM 713 N N . HIS A 1 96 ? -1.642 -7.954 -13.040 1.00 93.88 96 HIS A N 1
ATOM 714 C CA . HIS A 1 96 ? -0.686 -7.538 -14.063 1.00 93.88 96 HIS A CA 1
ATOM 715 C C . HIS A 1 96 ? -1.053 -8.138 -15.424 1.00 93.88 96 HIS A C 1
ATOM 717 O O . HIS A 1 96 ? -1.457 -9.298 -15.492 1.00 93.88 96 HIS A O 1
ATOM 723 N N . GLY A 1 97 ? -0.929 -7.356 -16.499 1.00 93.31 97 GLY A N 1
ATOM 724 C CA . GLY A 1 97 ? -1.200 -7.822 -17.864 1.00 93.31 97 GLY A CA 1
ATOM 725 C C . GLY A 1 97 ? 0.010 -8.519 -18.490 1.00 93.31 97 GLY A C 1
ATOM 726 O O . GLY A 1 97 ? 1.088 -7.942 -18.506 1.00 93.31 97 GLY A O 1
ATOM 727 N N . GLY A 1 98 ? -0.165 -9.723 -19.041 1.00 90.56 98 GLY A N 1
ATOM 728 C CA . GLY A 1 98 ? 0.946 -10.510 -19.606 1.00 90.56 98 GLY A CA 1
ATOM 729 C C . GLY A 1 98 ? 1.710 -9.818 -20.746 1.00 90.56 98 GLY A C 1
ATOM 730 O O . GLY A 1 98 ? 2.925 -9.927 -20.815 1.00 90.56 98 GLY A O 1
ATOM 731 N N . GLU A 1 99 ? 1.018 -9.028 -21.573 1.00 92.06 99 GLU A N 1
ATOM 732 C CA . GLU A 1 99 ? 1.593 -8.307 -22.727 1.00 92.06 99 GLU A CA 1
ATOM 733 C C . GLU A 1 99 ? 1.910 -6.829 -22.416 1.00 92.06 99 GLU A C 1
ATOM 735 O O . GLU A 1 99 ? 1.858 -5.952 -23.277 1.00 92.06 99 GLU A O 1
ATOM 740 N N . HIS A 1 100 ? 2.170 -6.492 -21.152 1.00 85.00 100 HIS A N 1
ATOM 741 C CA . HIS A 1 100 ? 2.377 -5.103 -20.753 1.0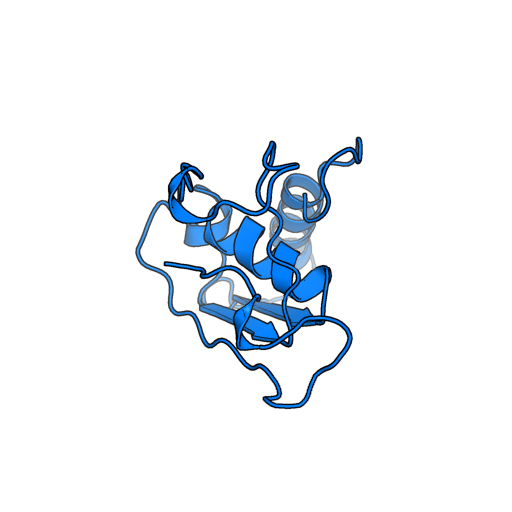0 85.00 100 HIS A CA 1
ATOM 742 C C . HIS A 1 100 ? 3.823 -4.644 -21.037 1.00 85.00 100 HIS A C 1
ATOM 744 O O . HIS A 1 100 ? 4.761 -4.976 -20.321 1.00 85.00 100 HIS A O 1
ATOM 750 N N . HIS A 1 101 ? 4.022 -3.832 -22.079 1.00 86.31 101 HIS A N 1
ATOM 751 C CA . HIS A 1 101 ? 5.367 -3.459 -22.557 1.00 86.31 101 HIS A CA 1
ATOM 752 C C . HIS A 1 101 ? 6.067 -2.328 -21.774 1.00 86.31 101 HIS A C 1
ATOM 754 O O . HIS A 1 101 ? 7.215 -2.003 -22.065 1.00 86.31 101 HIS A O 1
ATOM 760 N N . THR A 1 102 ? 5.403 -1.690 -20.801 1.00 86.44 102 THR A N 1
ATOM 761 C CA . THR A 1 102 ? 6.011 -0.606 -19.993 1.00 86.44 102 THR A CA 1
ATOM 762 C C . THR A 1 102 ? 6.591 -1.108 -18.671 1.00 86.44 102 THR A C 1
ATOM 764 O O . THR A 1 102 ? 7.683 -0.719 -18.273 1.00 86.44 102 THR A O 1
ATOM 767 N N . ILE A 1 103 ? 5.847 -1.971 -17.989 1.00 83.81 103 ILE A N 1
ATOM 768 C CA . ILE A 1 103 ? 6.287 -2.756 -16.833 1.00 83.81 103 ILE A CA 1
ATOM 769 C C . ILE A 1 103 ? 6.098 -4.200 -17.271 1.00 83.81 103 ILE A C 1
ATOM 771 O O . ILE A 1 103 ? 4.960 -4.622 -17.405 1.00 83.81 103 ILE A O 1
ATOM 775 N N . ASP A 1 104 ? 7.182 -4.890 -17.593 1.00 84.44 104 ASP A N 1
ATOM 776 C CA . ASP A 1 104 ? 7.142 -6.260 -18.111 1.00 84.44 104 ASP A CA 1
ATOM 777 C C . ASP A 1 104 ? 6.680 -7.225 -17.004 1.00 84.44 104 ASP A C 1
ATOM 779 O O . ASP A 1 104 ? 7.212 -7.178 -15.891 1.00 84.44 104 ASP A O 1
ATOM 783 N N . TYR A 1 105 ? 5.704 -8.087 -17.307 1.00 83.25 105 TYR A N 1
ATOM 784 C CA . TYR A 1 105 ? 5.127 -9.056 -16.369 1.00 83.25 105 TYR A CA 1
ATOM 785 C C . TYR A 1 105 ? 6.195 -9.941 -15.710 1.00 83.25 105 TYR A C 1
ATOM 787 O O . TYR A 1 105 ? 6.163 -10.157 -14.497 1.00 83.25 105 TYR A O 1
ATOM 795 N N . GLU A 1 106 ? 7.176 -10.405 -16.489 1.00 79.81 106 GLU A N 1
ATOM 796 C CA . GLU A 1 106 ? 8.231 -11.309 -16.011 1.00 79.81 106 GLU A CA 1
ATOM 797 C C . GLU A 1 106 ? 9.320 -10.576 -15.220 1.00 79.81 106 GLU A C 1
ATOM 799 O O . GLU A 1 106 ? 10.062 -11.176 -14.439 1.00 79.81 106 GLU A O 1
ATOM 804 N N . ARG A 1 107 ? 9.418 -9.255 -15.403 1.00 69.75 107 ARG A N 1
ATOM 805 C CA . ARG A 1 107 ? 10.416 -8.405 -14.736 1.00 69.75 107 ARG A CA 1
ATOM 806 C C . ARG A 1 107 ? 9.827 -7.566 -13.611 1.00 69.75 107 ARG A C 1
ATOM 808 O O . ARG A 1 107 ? 10.566 -6.853 -12.932 1.00 69.75 107 ARG A O 1
ATOM 815 N N . GLU A 1 108 ? 8.519 -7.636 -13.397 1.00 70.88 108 GLU A N 1
ATOM 816 C CA . GLU A 1 108 ? 7.863 -6.989 -12.276 1.00 70.88 108 GLU A CA 1
ATOM 817 C C . GLU A 1 108 ? 8.362 -7.628 -10.969 1.00 70.88 108 GLU A C 1
ATOM 819 O O . GLU A 1 108 ? 8.168 -8.820 -10.714 1.00 70.88 108 GLU A O 1
ATOM 824 N N . GLY A 1 109 ? 9.017 -6.826 -10.121 1.00 64.31 109 GLY A N 1
ATOM 825 C CA . GLY A 1 109 ? 9.502 -7.270 -8.814 1.00 64.31 109 GLY A CA 1
ATOM 826 C C . GLY A 1 109 ? 8.412 -7.974 -7.993 1.00 64.31 109 GLY A C 1
ATOM 827 O O . GLY A 1 109 ? 7.220 -7.678 -8.098 1.00 64.31 109 GLY A O 1
ATOM 828 N N . ARG A 1 110 ? 8.804 -8.948 -7.165 1.00 60.19 110 ARG A N 1
ATOM 829 C CA . ARG A 1 110 ? 7.857 -9.716 -6.344 1.00 60.19 110 ARG A CA 1
ATOM 830 C C . ARG A 1 110 ? 7.674 -9.066 -4.973 1.00 60.19 110 ARG A C 1
ATOM 832 O O . ARG A 1 110 ? 8.654 -8.856 -4.266 1.00 60.19 110 ARG A O 1
ATOM 839 N N . ILE A 1 111 ? 6.422 -8.838 -4.576 1.00 54.41 111 ILE A N 1
ATOM 840 C CA . ILE A 1 111 ? 6.054 -8.717 -3.160 1.00 54.41 111 ILE A CA 1
ATOM 841 C C . ILE A 1 111 ? 5.963 -10.155 -2.634 1.00 54.41 111 ILE A C 1
ATOM 843 O O . ILE A 1 111 ? 5.146 -10.928 -3.138 1.00 54.41 111 ILE A O 1
ATOM 847 N N . ARG A 1 112 ? 6.843 -10.539 -1.711 1.00 48.16 112 ARG A N 1
ATOM 848 C CA . ARG A 1 112 ? 6.801 -11.829 -1.012 1.00 48.16 112 ARG A CA 1
ATOM 849 C C . ARG A 1 112 ? 6.649 -11.593 0.475 1.00 48.16 112 ARG A C 1
ATOM 851 O O . ARG A 1 112 ? 7.299 -10.641 0.957 1.00 48.16 112 ARG A O 1
#

Nearest PDB structures (foldseek):
  6cqt-assembly1_B-2  TM=8.381E-01  e=2.884E-01  Homo sapiens
  6cqv-assembly1_A  TM=8.360E-01  e=3.277E-01  Homo sapiens
  5fpq-assembly1_B-2  TM=7.613E-01  e=5.823E-01  Homo sapiens
  2whp-assembly1_A  TM=7.873E-01  e=1.959E+00  Mus musculus
  2ha6-assembly1_B  TM=7.882E-01  e=2.373E+00  Mus musculus